Protein AF-A0A5D6XLA7-F1 (afdb_monomer)

pLDDT: mean 93.16, std 6.83, range [49.25, 97.44]

Foldseek 3Di:
DDDAPFPDWDADPVPLWTHHPVRHTDDDDPCPLVVLLCCCPPPVRNVPDAAEDADADPCLVRVVNCQQSHWHWHAHPVRPDIDIDRNVVSHPYYHYYNDDVVVSVVVVCVSVVDD

Radius of gyration: 15.43 Å; Cα contacts (8 Å, |Δi|>4): 173; chains: 1; bounding box: 37×34×38 Å

Solvent-accessible surface area (backbone atoms only — not comparabl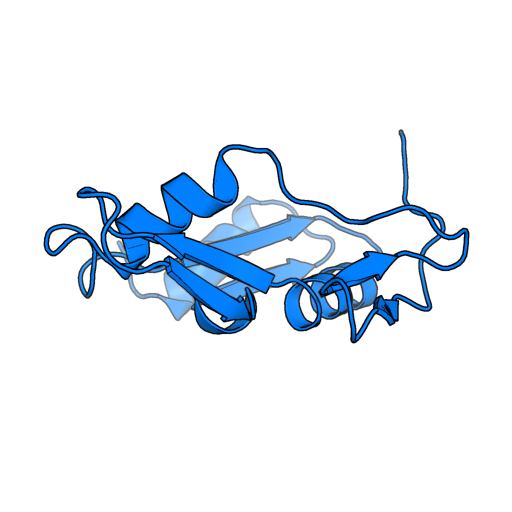e to full-atom values): 6931 Å² total; per-residue (Å²): 132,96,72,80,80,38,78,62,70,46,62,40,91,88,79,52,51,32,22,28,60,81,64,50,72,66,73,80,63,91,60,50,35,61,54,50,14,43,45,69,64,35,78,86,27,36,94,72,59,85,38,70,49,74,44,71,35,93,53,37,71,55,56,56,50,50,41,68,55,36,65,37,51,37,43,42,94,86,68,62,65,72,48,79,43,52,41,55,82,67,44,78,43,82,37,60,41,78,57,61,68,70,60,40,52,52,51,50,34,68,74,67,67,63,130

Nearest PDB structures (foldseek):
  3o0n-assembly1_A  TM=3.853E-01  e=6.486E-01  Thermotoga maritima
  1xje-assembly1_A  TM=3.634E-01  e=6.087E-01  Thermotoga maritima
  3o0o-assembly1_A  TM=3.609E-01  e=8.905E-01  Thermotoga maritima
  1xjf-assembly1_A  TM=3.784E-01  e=1.011E+00  Thermotoga maritima
  1xjj-assembly1_B  TM=3.484E-01  e=1.388E+00  Thermotoga maritima

Secondary structure (DSSP, 8-state):
------SPPEE-TTT--EE-TT-PEE---TTHHHHHHHHHH-TTTTTT---EEEE--S-HHHHHHHHHH-EEEEE-TTS--EEEEEGGGS-SEEEESSS-HHHHHHHHHHHH---

Structure (mmCIF, N/CA/C/O backbone):
data_AF-A0A5D6XLA7-F1
#
_entry.id   AF-A0A5D6XLA7-F1
#
loop_
_atom_site.group_PDB
_atom_site.id
_atom_site.type_symbol
_atom_site.label_atom_id
_atom_site.label_alt_id
_atom_site.label_comp_id
_atom_site.label_asym_id
_atom_site.label_entity_id
_atom_site.label_seq_id
_atom_site.pdbx_PDB_ins_code
_atom_site.Cartn_x
_atom_site.Cartn_y
_atom_site.Cartn_z
_atom_site.occupancy
_atom_site.B_iso_or_equiv
_atom_site.auth_seq_id
_atom_site.auth_comp_id
_atom_site.auth_asym_id
_atom_site.auth_atom_id
_atom_site.pdbx_PDB_model_num
ATOM 1 N N . MET A 1 1 ? -5.550 -1.057 -23.111 1.00 49.25 1 MET A N 1
ATOM 2 C CA . MET A 1 1 ? -5.237 -1.308 -21.692 1.00 49.25 1 MET A CA 1
ATOM 3 C C . MET A 1 1 ? -3.785 -0.929 -21.535 1.00 49.25 1 MET A C 1
ATOM 5 O O . MET A 1 1 ? -2.991 -1.408 -22.330 1.00 49.25 1 MET A O 1
ATOM 9 N N . TYR A 1 2 ? -3.478 0.038 -20.680 1.00 61.56 2 TYR A N 1
ATOM 10 C CA . TYR A 1 2 ? -2.098 0.450 -20.456 1.00 61.56 2 TYR A CA 1
ATOM 11 C C . TYR A 1 2 ? -1.539 -0.477 -19.374 1.00 61.56 2 TYR A C 1
ATOM 13 O O . TYR A 1 2 ? -2.018 -0.445 -18.241 1.00 61.56 2 TYR A O 1
ATOM 21 N N . GLU A 1 3 ? -0.658 -1.391 -19.765 1.00 72.88 3 GLU A N 1
ATOM 22 C CA . GLU A 1 3 ? -0.019 -2.358 -18.874 1.00 72.88 3 GLU A CA 1
ATOM 23 C C . GLU A 1 3 ? 1.450 -1.980 -18.729 1.00 72.88 3 GLU A C 1
ATOM 25 O O . GLU A 1 3 ? 2.077 -1.582 -19.707 1.00 72.88 3 GLU A O 1
ATOM 30 N N . LEU A 1 4 ? 1.975 -2.103 -17.508 1.00 83.75 4 LEU A N 1
ATOM 31 C CA . LEU A 1 4 ? 3.400 -1.936 -17.242 1.00 83.75 4 LEU A CA 1
ATOM 32 C C . LEU A 1 4 ? 4.194 -2.953 -18.066 1.00 83.75 4 LEU A C 1
ATOM 34 O O . LEU A 1 4 ? 3.771 -4.101 -18.224 1.00 83.75 4 LEU A O 1
ATOM 38 N N . ASP A 1 5 ? 5.393 -2.575 -18.487 1.00 90.44 5 ASP A N 1
ATOM 39 C CA . ASP A 1 5 ? 6.309 -3.453 -19.213 1.00 90.44 5 ASP A CA 1
ATOM 40 C C . ASP A 1 5 ? 6.814 -4.620 -18.336 1.00 90.44 5 ASP A C 1
ATOM 42 O O . ASP A 1 5 ? 7.332 -5.626 -18.830 1.00 90.44 5 ASP A O 1
ATOM 46 N N . GLY A 1 6 ? 6.621 -4.513 -17.020 1.00 88.94 6 GLY A N 1
ATOM 47 C CA . GLY A 1 6 ? 6.784 -5.599 -16.062 1.00 88.94 6 GLY A CA 1
ATOM 48 C C . GLY A 1 6 ? 8.186 -5.693 -15.459 1.00 88.94 6 GLY A C 1
ATOM 49 O O . GLY A 1 6 ? 8.930 -4.722 -15.347 1.00 88.94 6 GLY A O 1
ATOM 50 N N . THR A 1 7 ? 8.540 -6.894 -15.009 1.00 91.44 7 THR A N 1
ATOM 51 C CA . THR A 1 7 ? 9.774 -7.167 -14.251 1.00 91.44 7 THR A CA 1
ATOM 52 C C . THR A 1 7 ? 11.063 -6.973 -15.080 1.00 91.44 7 THR A C 1
ATOM 54 O O . THR A 1 7 ? 11.062 -7.282 -16.275 1.00 91.44 7 THR A O 1
ATOM 57 N N . PRO A 1 8 ? 12.202 -6.569 -14.470 1.00 95.25 8 PRO A N 1
ATOM 58 C CA . PRO A 1 8 ? 12.397 -6.275 -13.046 1.00 95.25 8 PRO A CA 1
ATOM 59 C C . PRO A 1 8 ? 11.875 -4.903 -12.635 1.00 95.25 8 PRO A C 1
ATOM 61 O O . PRO A 1 8 ? 12.219 -3.896 -13.243 1.00 95.25 8 PRO A O 1
ATOM 64 N N . PHE A 1 9 ? 11.131 -4.884 -11.527 1.00 96.94 9 PHE A N 1
ATOM 65 C CA . PHE A 1 9 ? 10.843 -3.647 -10.815 1.00 96.94 9 PHE A CA 1
ATOM 66 C C . PHE A 1 9 ? 12.056 -3.245 -9.984 1.00 96.94 9 PHE A C 1
ATOM 68 O O . PHE A 1 9 ? 12.637 -4.084 -9.288 1.00 96.94 9 PHE A O 1
ATOM 75 N N . ARG A 1 10 ? 12.447 -1.975 -10.053 1.00 97.06 10 ARG A N 1
ATOM 76 C CA . ARG A 1 10 ? 13.608 -1.444 -9.333 1.00 97.06 10 ARG A CA 1
ATOM 77 C C . ARG A 1 10 ? 13.215 -0.211 -8.547 1.00 97.06 10 ARG A C 1
ATOM 79 O O . ARG A 1 10 ? 12.501 0.635 -9.066 1.00 97.06 10 ARG A O 1
ATOM 86 N N . LYS A 1 11 ? 13.710 -0.117 -7.314 1.00 97.44 11 LYS A N 1
ATOM 87 C CA . LYS A 1 11 ? 13.597 1.083 -6.488 1.00 97.44 11 LYS A CA 1
ATOM 88 C C . LYS A 1 11 ? 14.899 1.864 -6.563 1.00 97.44 11 LYS A C 1
ATOM 90 O O . LYS A 1 11 ? 15.965 1.305 -6.303 1.00 97.44 11 LYS A O 1
ATOM 95 N N . ASP A 1 12 ? 14.808 3.134 -6.915 1.00 96.62 12 ASP A N 1
ATOM 96 C CA . ASP A 1 12 ? 15.926 4.062 -6.829 1.00 96.62 12 ASP A CA 1
ATOM 97 C C . ASP A 1 12 ? 16.204 4.380 -5.345 1.00 96.62 12 ASP A C 1
ATOM 99 O O . ASP A 1 12 ? 15.304 4.857 -4.651 1.00 96.62 12 ASP A O 1
ATOM 103 N N . PRO A 1 13 ? 17.419 4.128 -4.826 1.00 94.31 13 PRO A N 1
ATOM 104 C CA . PRO A 1 13 ? 17.737 4.360 -3.418 1.00 94.31 13 PRO A CA 1
ATOM 105 C C . PRO A 1 13 ? 17.789 5.847 -3.033 1.00 94.31 13 PRO A C 1
ATOM 107 O O . PRO A 1 13 ? 17.683 6.166 -1.853 1.00 94.31 13 PRO A O 1
ATOM 110 N N . SER A 1 14 ? 17.969 6.751 -3.999 1.00 94.19 14 SER A N 1
ATOM 111 C CA . SER A 1 14 ? 18.057 8.197 -3.775 1.00 94.19 14 SER A CA 1
ATOM 112 C C . SER A 1 14 ? 16.694 8.885 -3.814 1.00 94.19 14 SER A C 1
ATOM 114 O O . SER A 1 14 ? 16.427 9.765 -3.000 1.00 94.19 14 SER A O 1
ATOM 116 N N . THR A 1 15 ? 15.815 8.472 -4.731 1.00 93.25 15 THR A N 1
ATOM 117 C CA . THR A 1 15 ? 14.494 9.100 -4.917 1.00 93.25 15 THR A CA 1
ATOM 118 C C . THR A 1 15 ? 13.347 8.289 -4.317 1.00 93.25 15 THR A C 1
ATOM 120 O O . THR A 1 15 ? 12.280 8.838 -4.052 1.00 93.25 15 THR A O 1
ATOM 123 N N . GLY A 1 16 ? 13.542 6.985 -4.103 1.00 94.12 16 GLY A N 1
ATOM 124 C CA . GLY A 1 16 ? 12.489 6.040 -3.726 1.00 94.12 16 GLY A CA 1
ATOM 125 C C . GLY A 1 16 ? 11.569 5.642 -4.885 1.00 94.12 16 GLY A C 1
ATOM 126 O O . GLY A 1 16 ? 10.656 4.843 -4.685 1.00 94.12 16 GLY A O 1
ATOM 127 N N . ALA A 1 17 ? 11.794 6.166 -6.097 1.00 95.94 17 ALA A N 1
ATOM 128 C CA . ALA A 1 17 ? 10.963 5.871 -7.257 1.00 95.94 17 ALA A CA 1
ATOM 129 C C . ALA A 1 17 ? 11.057 4.390 -7.640 1.00 95.94 17 ALA A C 1
ATOM 131 O O . ALA A 1 17 ? 12.153 3.841 -7.760 1.00 95.94 17 ALA A O 1
ATOM 132 N N . VAL A 1 18 ? 9.904 3.761 -7.872 1.00 97.38 18 VAL A N 1
ATOM 133 C CA . VAL A 1 18 ? 9.824 2.388 -8.374 1.00 97.38 18 VAL A CA 1
ATOM 134 C C . VAL A 1 18 ? 9.555 2.427 -9.870 1.00 97.38 18 VAL A C 1
ATOM 136 O O . VAL A 1 18 ? 8.571 3.028 -10.293 1.00 97.38 18 VAL A O 1
ATOM 139 N N . THR A 1 19 ? 10.402 1.786 -10.669 1.00 97.31 19 THR A N 1
ATOM 140 C CA . THR A 1 19 ? 10.243 1.699 -12.125 1.00 97.31 19 THR A CA 1
ATOM 141 C C . THR A 1 19 ? 10.172 0.259 -12.606 1.00 97.31 19 THR A C 1
ATOM 143 O O . THR A 1 19 ? 10.692 -0.647 -11.952 1.00 97.31 19 THR A O 1
ATOM 146 N N . ASP A 1 20 ? 9.504 0.039 -13.733 1.00 96.62 20 ASP A N 1
ATOM 147 C CA . ASP A 1 20 ? 9.488 -1.238 -14.441 1.00 96.62 20 ASP A CA 1
ATOM 148 C C . ASP A 1 20 ? 10.726 -1.421 -15.347 1.00 96.62 20 ASP A C 1
ATOM 150 O O . ASP A 1 20 ? 11.659 -0.608 -15.346 1.00 96.62 20 ASP A O 1
ATOM 154 N N . ARG A 1 21 ? 10.759 -2.500 -16.140 1.00 95.81 21 ARG A N 1
ATOM 155 C CA . ARG A 1 21 ? 11.889 -2.783 -17.044 1.00 95.81 21 ARG A CA 1
ATOM 156 C C . ARG A 1 21 ? 12.122 -1.717 -18.123 1.00 95.81 21 ARG A C 1
ATOM 158 O O . ARG A 1 21 ? 13.253 -1.616 -18.596 1.00 95.81 21 ARG A O 1
ATOM 165 N N . ALA A 1 22 ? 11.089 -0.981 -18.531 1.00 95.06 22 ALA A N 1
ATOM 166 C CA . ALA A 1 22 ? 11.167 0.066 -19.547 1.00 95.06 22 ALA A CA 1
ATOM 167 C C . ALA A 1 22 ? 11.497 1.438 -18.937 1.00 95.06 22 ALA A C 1
ATOM 169 O O . ALA A 1 22 ? 11.718 2.403 -19.666 1.00 95.06 22 ALA A O 1
ATOM 170 N N . GLY A 1 23 ? 11.593 1.514 -17.606 1.00 94.94 23 GLY A N 1
ATOM 171 C CA . GLY A 1 23 ? 11.842 2.750 -16.874 1.00 94.94 23 GLY A CA 1
ATOM 172 C C . GLY A 1 23 ? 10.564 3.519 -16.555 1.00 94.94 23 GLY A C 1
ATOM 173 O O . GLY A 1 23 ? 10.648 4.651 -16.080 1.00 94.94 23 GLY A O 1
ATOM 174 N N . GLU A 1 24 ? 9.389 2.931 -16.783 1.00 94.88 24 GLU A N 1
ATOM 175 C CA . GLU A 1 24 ? 8.135 3.570 -16.430 1.00 94.88 24 GLU A CA 1
ATOM 176 C C . GLU A 1 24 ? 7.922 3.536 -14.918 1.00 94.88 24 GLU A C 1
ATOM 178 O O . GLU A 1 24 ? 8.086 2.499 -14.275 1.00 94.88 24 GLU A O 1
ATOM 183 N N . GLN A 1 25 ? 7.558 4.678 -14.337 1.00 95.12 25 GLN A N 1
ATOM 184 C CA . GLN A 1 25 ? 7.365 4.797 -12.900 1.00 95.12 25 GLN A CA 1
ATOM 185 C C . GLN A 1 25 ? 6.010 4.239 -12.455 1.00 95.12 25 GLN A C 1
ATOM 187 O O . GLN A 1 25 ? 4.951 4.732 -12.844 1.00 95.12 25 GLN A O 1
ATOM 192 N N . VAL A 1 26 ? 6.055 3.299 -11.515 1.00 94.81 26 VAL A N 1
ATOM 193 C CA . VAL A 1 26 ? 4.901 2.880 -10.722 1.00 94.81 26 VAL A CA 1
ATOM 194 C C . VAL A 1 26 ? 4.694 3.904 -9.611 1.00 94.81 26 VAL A C 1
ATOM 196 O O . VAL A 1 26 ? 5.567 4.102 -8.766 1.00 94.81 26 VAL A O 1
ATOM 199 N N . ARG A 1 27 ? 3.537 4.567 -9.606 1.00 93.62 27 ARG A N 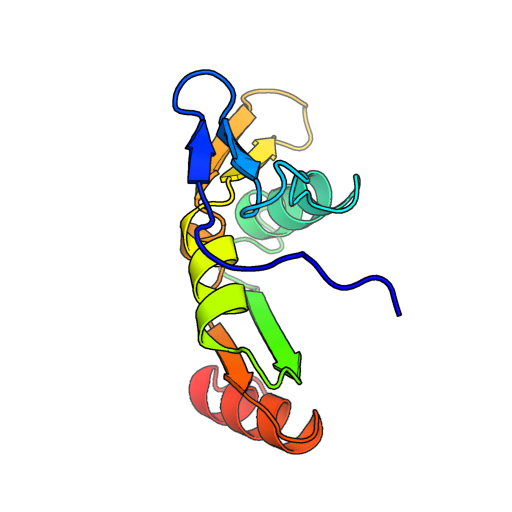1
ATOM 200 C CA . ARG A 1 27 ? 3.188 5.591 -8.615 1.00 93.62 27 ARG A CA 1
ATOM 201 C C . ARG A 1 27 ? 1.753 5.446 -8.141 1.00 93.62 27 ARG A C 1
ATOM 203 O O . ARG A 1 27 ? 0.893 4.952 -8.871 1.00 93.62 27 ARG A O 1
ATOM 210 N N . PHE A 1 28 ? 1.498 5.920 -6.930 1.00 95.25 28 PHE A N 1
ATOM 211 C CA . PHE A 1 28 ? 0.148 6.029 -6.406 1.00 95.25 28 PHE A CA 1
ATOM 212 C C . PHE A 1 28 ? -0.639 7.159 -7.071 1.00 95.25 28 PHE A C 1
ATOM 214 O O . PHE A 1 28 ? -0.080 8.079 -7.675 1.00 95.25 28 PHE A O 1
ATOM 221 N N . PHE A 1 29 ? -1.962 7.101 -6.926 1.00 95.38 29 PHE A N 1
ATOM 222 C CA . PHE A 1 29 ? -2.791 8.276 -7.157 1.00 95.38 29 PHE A CA 1
ATOM 223 C C . PHE A 1 29 ? -2.507 9.335 -6.078 1.00 95.38 29 PHE A C 1
ATOM 225 O O . PHE A 1 29 ? -2.248 8.954 -4.936 1.00 95.38 29 PHE A O 1
ATOM 232 N N . PRO A 1 30 ? -2.623 10.643 -6.386 1.00 94.38 30 PRO A N 1
ATOM 233 C CA . PRO A 1 30 ? -2.231 11.717 -5.464 1.00 94.38 30 PRO A CA 1
ATOM 234 C C . PRO A 1 30 ? -2.883 11.685 -4.073 1.00 94.38 30 PRO A C 1
ATOM 236 O O . PRO A 1 30 ? -2.347 12.259 -3.138 1.00 94.38 30 PRO A O 1
ATOM 239 N N . ALA A 1 31 ? -4.042 11.039 -3.928 1.00 95.88 31 ALA A N 1
ATOM 240 C CA . ALA A 1 31 ? -4.778 10.984 -2.666 1.00 95.88 31 ALA A CA 1
ATOM 241 C C . ALA A 1 31 ? -4.355 9.835 -1.730 1.00 95.88 31 ALA A C 1
ATOM 243 O O . ALA A 1 31 ? -4.801 9.808 -0.586 1.00 95.88 31 ALA A O 1
ATOM 244 N N . VAL A 1 32 ? -3.547 8.875 -2.196 1.00 96.31 32 VAL A N 1
ATOM 245 C CA . VAL A 1 32 ? -3.244 7.655 -1.423 1.00 96.31 32 VAL A CA 1
ATOM 246 C C . VAL A 1 32 ? -2.533 7.983 -0.115 1.00 96.31 32 VAL A C 1
ATOM 248 O O . VAL A 1 32 ? -2.972 7.509 0.928 1.00 96.31 32 VAL A O 1
ATOM 251 N N . ASP A 1 33 ? -1.510 8.836 -0.155 1.00 96.12 33 ASP A N 1
ATOM 252 C CA . ASP A 1 33 ? -0.755 9.234 1.038 1.00 96.12 33 ASP A CA 1
ATOM 253 C C . ASP A 1 33 ? -1.669 9.870 2.097 1.00 96.12 33 ASP A C 1
ATOM 255 O O . ASP A 1 33 ? -1.607 9.517 3.272 1.00 96.12 33 ASP A O 1
ATOM 259 N N . GLY A 1 34 ? -2.598 10.737 1.680 1.00 95.44 34 GLY A N 1
ATOM 260 C CA . GLY A 1 34 ? -3.562 11.371 2.583 1.00 95.44 34 GLY A CA 1
ATOM 261 C C . GLY A 1 34 ? -4.557 10.385 3.201 1.00 95.44 34 GLY A C 1
ATOM 262 O O . GLY A 1 34 ? -4.814 10.448 4.400 1.00 95.44 34 GLY A O 1
ATOM 263 N N . VAL A 1 35 ? -5.091 9.446 2.413 1.00 96.12 35 VAL A N 1
ATOM 264 C CA . VAL A 1 35 ? -6.016 8.417 2.924 1.00 96.12 35 VAL A CA 1
ATOM 265 C C . VAL A 1 35 ? -5.313 7.514 3.933 1.00 96.12 35 VAL A C 1
ATOM 267 O O . VAL A 1 35 ? -5.837 7.295 5.021 1.00 96.12 35 VAL A O 1
ATOM 270 N N . LEU A 1 36 ? -4.117 7.025 3.601 1.00 97.00 36 LEU A N 1
ATOM 271 C CA . LEU A 1 36 ? -3.358 6.156 4.498 1.00 97.00 36 LEU A CA 1
ATOM 272 C C . LEU A 1 36 ? -2.881 6.902 5.746 1.00 97.00 36 LEU A C 1
ATOM 274 O O . LEU A 1 36 ? -2.878 6.321 6.823 1.00 97.00 36 LEU A O 1
ATOM 278 N N . SER A 1 37 ? -2.562 8.194 5.635 1.00 96.69 37 SER A N 1
ATOM 279 C CA . SER A 1 37 ? -2.263 9.038 6.797 1.00 96.69 37 SER A CA 1
ATOM 280 C C . SER A 1 37 ? -3.422 9.077 7.789 1.00 96.69 37 SER A C 1
ATOM 282 O O . SER A 1 37 ? -3.192 8.950 8.985 1.00 96.69 37 SER A O 1
ATOM 284 N N . VAL A 1 38 ? -4.664 9.219 7.315 1.00 95.69 38 VAL A N 1
ATOM 285 C CA . VAL A 1 38 ? -5.843 9.210 8.195 1.00 95.69 38 VAL A CA 1
ATOM 286 C C . VAL A 1 38 ? -6.005 7.847 8.866 1.00 95.69 38 VAL A C 1
ATOM 288 O O . VAL A 1 38 ? -6.138 7.795 10.082 1.00 95.69 38 VAL A O 1
ATOM 291 N N . LEU A 1 39 ? -5.936 6.754 8.102 1.00 95.94 39 LEU A N 1
ATOM 292 C CA . LEU A 1 39 ? -6.111 5.400 8.644 1.00 95.94 39 LEU A CA 1
ATOM 293 C C . LEU A 1 39 ? -5.044 5.039 9.691 1.00 95.94 39 LEU A C 1
ATOM 295 O O . LEU A 1 39 ? -5.360 4.425 10.703 1.00 95.94 39 LEU A O 1
ATOM 299 N N . GLU A 1 40 ? -3.799 5.467 9.474 1.00 95.56 40 GLU A N 1
ATOM 300 C CA . GLU A 1 40 ? -2.660 5.141 10.338 1.00 95.56 40 GLU A CA 1
ATOM 301 C C . GLU A 1 40 ? -2.447 6.109 11.503 1.00 95.56 40 GLU A C 1
ATOM 303 O O . GLU A 1 40 ? -1.765 5.764 12.474 1.00 95.56 40 GLU A O 1
ATOM 308 N N . LEU A 1 41 ? -2.909 7.360 11.396 1.00 94.06 41 LEU A N 1
ATOM 309 C CA . LEU A 1 41 ? -2.532 8.421 12.335 1.00 94.06 41 LEU A CA 1
ATOM 310 C C . LEU A 1 41 ? -3.688 9.036 13.120 1.00 94.06 41 LEU A C 1
ATOM 312 O O . LEU A 1 41 ? -3.436 9.541 14.215 1.00 94.06 41 LEU A O 1
ATOM 316 N N . ASP A 1 42 ? -4.909 9.016 12.591 1.00 93.88 42 ASP A N 1
ATOM 317 C CA . ASP A 1 42 ? -6.080 9.571 13.269 1.00 93.88 42 ASP A CA 1
ATOM 318 C C . ASP A 1 42 ? -6.593 8.583 14.323 1.00 93.88 42 ASP A C 1
ATOM 320 O O . ASP A 1 42 ? -6.849 7.422 14.014 1.00 93.88 42 ASP A O 1
ATOM 324 N N . GLU A 1 43 ? -6.759 9.037 15.567 1.00 93.81 43 GLU A N 1
ATOM 325 C CA . GLU A 1 43 ? -7.198 8.209 16.703 1.00 93.81 43 GLU A CA 1
ATOM 326 C C . GLU A 1 43 ? -8.564 7.541 16.489 1.00 93.81 43 GLU A C 1
ATOM 328 O O . GLU A 1 43 ? -8.863 6.536 17.127 1.00 93.81 43 GLU A O 1
ATOM 333 N N . GLN A 1 44 ? -9.404 8.077 15.600 1.00 94.81 44 GLN A N 1
ATOM 334 C CA . GLN A 1 44 ? -10.685 7.465 15.252 1.00 94.81 44 GLN A CA 1
ATOM 335 C C . GLN A 1 44 ? -10.523 6.160 14.460 1.00 94.81 44 GLN A C 1
ATOM 337 O O . GLN A 1 44 ? -11.398 5.297 14.531 1.00 94.81 44 GLN A O 1
ATOM 342 N N . PHE A 1 45 ? -9.447 6.033 13.678 1.00 95.31 45 PHE A N 1
ATOM 343 C CA . PHE A 1 45 ? -9.235 4.915 12.752 1.00 95.31 45 PHE A CA 1
ATOM 344 C C . PHE A 1 45 ? -8.050 4.040 13.146 1.00 95.31 45 PHE A C 1
ATOM 346 O O . PHE A 1 45 ? -8.129 2.820 12.987 1.00 95.31 45 PHE A O 1
ATOM 353 N N . ARG A 1 46 ? -6.991 4.647 13.694 1.00 90.44 46 ARG A N 1
ATOM 354 C CA . ARG A 1 46 ? -5.825 3.962 14.247 1.00 90.44 46 ARG A CA 1
ATOM 355 C C . ARG A 1 46 ? -6.312 2.962 15.296 1.00 90.44 46 ARG A C 1
ATOM 357 O O . ARG A 1 46 ? -7.011 3.336 16.229 1.00 90.44 46 ARG A O 1
ATOM 364 N N . ASP A 1 47 ? -5.975 1.692 15.100 1.00 91.38 47 ASP A N 1
ATOM 365 C CA . ASP A 1 47 ? -6.386 0.536 15.919 1.00 91.38 47 ASP A CA 1
ATOM 366 C C . ASP A 1 47 ? -7.856 0.081 15.776 1.00 91.38 47 ASP A C 1
ATOM 368 O O . ASP A 1 47 ? -8.241 -0.933 16.360 1.00 91.38 47 ASP A O 1
ATOM 372 N N . ALA A 1 48 ? -8.679 0.780 14.988 1.00 94.06 48 ALA A N 1
ATOM 373 C CA . ALA A 1 48 ? -10.083 0.430 14.746 1.00 94.06 48 ALA A CA 1
ATOM 374 C C . ALA A 1 48 ? -10.377 0.007 13.296 1.00 94.06 48 ALA A C 1
ATOM 376 O O . ALA A 1 48 ? -11.452 -0.525 13.017 1.00 94.06 48 ALA A O 1
ATOM 377 N N . THR A 1 49 ? -9.461 0.272 12.363 1.00 95.44 49 THR A N 1
ATOM 378 C CA . THR A 1 49 ? -9.616 -0.030 10.936 1.00 95.44 49 THR A CA 1
ATOM 379 C C . THR A 1 49 ? -8.443 -0.850 10.429 1.00 95.44 49 THR A C 1
ATOM 381 O O . THR A 1 49 ? -7.296 -0.503 10.680 1.00 95.44 49 THR A O 1
ATOM 384 N N . GLU A 1 50 ? -8.745 -1.889 9.656 1.00 95.19 50 GLU A N 1
ATOM 385 C CA . GLU A 1 50 ? -7.751 -2.710 8.966 1.00 95.19 50 GLU A CA 1
ATOM 386 C C . GLU A 1 50 ? -7.743 -2.399 7.462 1.00 95.19 50 GLU A C 1
ATOM 388 O O . GLU A 1 50 ? -8.783 -2.135 6.842 1.00 95.19 50 GLU A O 1
ATOM 393 N N . VAL A 1 51 ? -6.566 -2.451 6.846 1.00 96.62 51 VAL A N 1
ATOM 394 C CA . VAL A 1 51 ? -6.328 -2.112 5.443 1.00 96.62 51 VAL A CA 1
ATOM 395 C C . VAL A 1 51 ? -6.039 -3.371 4.637 1.00 96.62 51 VAL A C 1
ATOM 397 O O . VAL A 1 51 ? -5.028 -4.048 4.810 1.00 96.62 51 VAL A O 1
ATOM 400 N N . ALA A 1 52 ? -6.897 -3.650 3.658 1.00 96.56 52 ALA A N 1
ATOM 401 C CA . ALA A 1 52 ? -6.718 -4.766 2.737 1.00 96.56 52 ALA A CA 1
ATOM 402 C C . ALA A 1 52 ? -6.448 -4.299 1.302 1.00 96.56 52 ALA A C 1
ATOM 404 O O . ALA A 1 52 ? -7.140 -3.430 0.762 1.00 96.56 52 ALA A O 1
ATOM 405 N N . VAL A 1 53 ? -5.507 -4.956 0.620 1.00 95.94 53 VAL A N 1
ATOM 406 C CA . VAL A 1 53 ? -5.282 -4.787 -0.821 1.00 95.94 53 VAL A CA 1
ATOM 407 C C . VAL A 1 53 ? -5.800 -6.003 -1.567 1.00 95.94 53 VAL A C 1
ATOM 409 O O . VAL A 1 53 ? -5.376 -7.132 -1.333 1.00 95.94 53 VAL A O 1
ATOM 412 N N . ALA A 1 54 ? -6.676 -5.768 -2.546 1.00 95.56 54 ALA A N 1
ATOM 413 C CA . ALA A 1 54 ? -7.178 -6.826 -3.408 1.00 95.56 54 ALA A CA 1
ATOM 414 C C . ALA A 1 54 ? -6.974 -6.512 -4.892 1.00 95.56 54 ALA A C 1
ATOM 416 O O . ALA A 1 54 ? -7.347 -5.434 -5.361 1.00 95.56 54 ALA A O 1
ATOM 417 N N . SER A 1 55 ? -6.535 -7.485 -5.692 1.00 94.12 55 SER A N 1
ATOM 418 C CA . SER A 1 55 ? -6.398 -7.310 -7.145 1.00 94.12 55 SER A CA 1
ATOM 419 C C . SER A 1 55 ? -6.603 -8.603 -7.926 1.00 94.12 55 SER A C 1
ATOM 421 O O . SER A 1 55 ? -6.010 -9.636 -7.626 1.00 94.12 55 SER A O 1
ATOM 423 N N . ARG A 1 56 ? -7.417 -8.513 -8.986 1.00 95.06 56 ARG A N 1
ATOM 424 C CA . ARG A 1 56 ? -7.529 -9.569 -9.993 1.00 95.06 56 ARG A CA 1
ATOM 425 C C . ARG A 1 56 ? -6.478 -9.313 -11.063 1.00 95.06 56 ARG A C 1
ATOM 427 O O . ARG A 1 56 ? -6.670 -8.438 -11.902 1.00 95.06 56 ARG A O 1
ATOM 434 N N . THR A 1 57 ? -5.422 -10.112 -11.061 1.00 91.19 57 THR A N 1
ATOM 435 C CA . THR A 1 57 ? -4.339 -10.027 -12.045 1.00 91.19 57 THR A CA 1
ATOM 436 C C . THR A 1 57 ? -3.833 -11.420 -12.408 1.00 91.19 57 THR A C 1
ATOM 438 O O . THR A 1 57 ? -3.846 -12.325 -11.571 1.00 91.19 57 THR A O 1
ATOM 441 N N . THR A 1 58 ? -3.398 -11.595 -13.654 1.00 91.75 58 THR A N 1
ATOM 442 C CA . THR A 1 58 ? -2.645 -12.776 -14.103 1.00 91.75 58 THR A CA 1
ATOM 443 C C . THR A 1 58 ? -1.196 -12.746 -13.623 1.00 91.75 58 THR A C 1
ATOM 445 O O . THR A 1 58 ? -0.561 -13.793 -13.581 1.00 91.75 58 THR A O 1
ATOM 448 N N . GLU A 1 59 ? -0.715 -11.583 -13.168 1.00 93.62 59 GLU A N 1
ATOM 449 C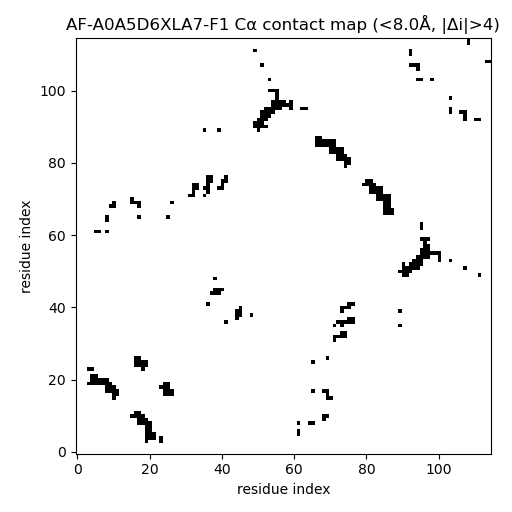 CA . GLU A 1 59 ? 0.652 -11.350 -12.697 1.00 93.62 59 GLU A CA 1
ATOM 450 C C . GLU A 1 59 ? 0.705 -10.989 -11.197 1.00 93.62 59 GLU A C 1
ATOM 452 O O . GLU A 1 59 ? 1.169 -9.910 -10.811 1.00 93.62 59 GLU A O 1
ATOM 457 N N . PRO A 1 60 ? 0.249 -11.874 -10.287 1.00 94.00 60 PRO A N 1
ATOM 458 C CA . PRO A 1 60 ? 0.213 -11.578 -8.853 1.00 94.00 60 PRO A CA 1
ATOM 459 C C . PRO A 1 60 ? 1.610 -11.345 -8.265 1.00 94.00 60 PRO A C 1
ATOM 461 O O . PRO A 1 60 ? 1.775 -10.556 -7.337 1.00 94.00 60 PRO A O 1
ATOM 464 N N . ARG A 1 61 ? 2.646 -11.985 -8.826 1.00 94.38 61 ARG A N 1
ATOM 465 C CA . ARG A 1 61 ? 4.039 -11.795 -8.393 1.00 94.38 61 ARG A CA 1
ATOM 466 C C . ARG A 1 61 ? 4.539 -10.377 -8.654 1.00 94.38 61 ARG A C 1
ATOM 468 O O . ARG A 1 61 ? 5.307 -9.858 -7.844 1.00 94.38 61 ARG A O 1
ATOM 475 N N . TRP A 1 62 ? 4.110 -9.756 -9.751 1.00 94.56 62 TRP A N 1
ATOM 476 C CA . TRP A 1 62 ? 4.489 -8.387 -10.094 1.00 94.56 62 TRP A CA 1
ATOM 477 C C . TRP A 1 62 ? 3.835 -7.407 -9.132 1.00 94.56 62 TRP A C 1
ATOM 479 O O . TRP A 1 62 ? 4.544 -6.656 -8.470 1.00 94.56 62 TRP A O 1
ATOM 489 N N . ALA A 1 63 ? 2.518 -7.521 -8.942 1.00 93.69 63 ALA A N 1
ATOM 490 C CA . ALA A 1 63 ? 1.772 -6.690 -8.000 1.00 93.69 63 ALA A CA 1
ATOM 491 C C . ALA A 1 63 ? 2.364 -6.747 -6.580 1.00 93.69 63 ALA A C 1
ATOM 493 O O . ALA A 1 63 ? 2.674 -5.710 -5.997 1.00 93.69 63 ALA A O 1
ATOM 494 N N . LYS A 1 64 ? 2.629 -7.955 -6.062 1.00 94.88 64 LYS A N 1
ATOM 495 C CA . LYS A 1 64 ? 3.261 -8.128 -4.745 1.00 94.88 64 LYS A CA 1
ATOM 496 C C . LYS A 1 64 ? 4.674 -7.545 -4.684 1.00 94.88 64 LYS A C 1
ATOM 498 O O . LYS A 1 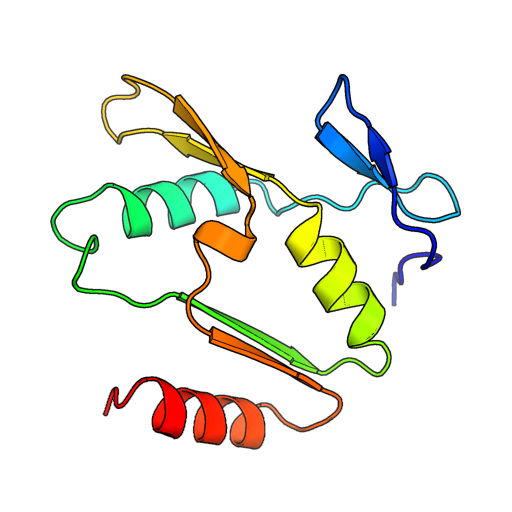64 ? 5.090 -7.044 -3.648 1.00 94.88 64 LYS A O 1
ATOM 503 N N . THR A 1 65 ? 5.435 -7.612 -5.776 1.00 95.69 65 THR A N 1
ATOM 504 C CA . THR A 1 65 ? 6.767 -6.990 -5.838 1.00 95.69 65 THR A CA 1
ATOM 505 C C . THR A 1 65 ? 6.675 -5.473 -5.775 1.00 95.69 65 THR A C 1
ATOM 507 O O . THR A 1 65 ? 7.389 -4.875 -4.979 1.00 95.69 65 THR A O 1
ATOM 510 N N . CYS A 1 66 ? 5.765 -4.856 -6.531 1.00 94.56 66 CYS A N 1
ATOM 511 C CA . CYS A 1 66 ? 5.526 -3.417 -6.446 1.00 94.56 66 CYS A CA 1
ATOM 512 C C . CYS A 1 66 ? 5.139 -2.996 -5.024 1.00 94.56 66 CYS A C 1
ATOM 514 O O . CYS A 1 66 ? 5.722 -2.052 -4.502 1.00 94.56 66 CYS A O 1
ATOM 516 N N . MET A 1 67 ? 4.237 -3.731 -4.362 1.00 94.62 67 MET A N 1
ATOM 517 C CA . MET A 1 67 ? 3.820 -3.418 -2.987 1.00 94.62 67 MET A CA 1
ATOM 518 C C . MET A 1 67 ? 4.973 -3.412 -1.979 1.00 94.62 67 MET A C 1
ATOM 520 O O . MET A 1 67 ? 4.993 -2.577 -1.083 1.00 94.62 67 MET A O 1
ATOM 524 N N . ARG A 1 68 ? 5.956 -4.306 -2.140 1.00 95.88 68 ARG A N 1
ATOM 525 C CA . ARG A 1 68 ? 7.147 -4.352 -1.274 1.00 95.88 68 ARG A CA 1
ATOM 526 C C . ARG A 1 68 ? 8.162 -3.246 -1.550 1.00 95.88 68 ARG A C 1
ATOM 528 O O . ARG A 1 68 ? 9.043 -3.021 -0.729 1.00 95.88 68 ARG A O 1
ATOM 535 N N . LEU A 1 69 ? 8.101 -2.621 -2.723 1.00 96.94 69 LEU A N 1
ATOM 536 C CA . LEU A 1 69 ? 9.050 -1.583 -3.124 1.00 96.94 69 LEU A CA 1
ATOM 537 C C . LEU A 1 69 ? 8.506 -0.175 -2.878 1.00 96.94 69 LEU A C 1
ATOM 539 O O . LEU A 1 69 ? 9.291 0.727 -2.593 1.00 96.94 69 LEU A O 1
ATOM 543 N N . LEU A 1 70 ? 7.194 0.017 -3.006 1.00 97.12 70 LEU A N 1
ATOM 544 C CA . LEU A 1 70 ? 6.557 1.322 -2.878 1.00 97.12 70 LEU A CA 1
ATOM 545 C C . LEU A 1 70 ? 6.576 1.822 -1.431 1.00 97.12 70 LEU A C 1
ATOM 547 O O . LEU A 1 70 ? 6.275 1.073 -0.501 1.00 97.12 70 LEU A O 1
ATOM 551 N N . ASP A 1 71 ? 6.885 3.108 -1.279 1.00 96.94 71 ASP A N 1
ATOM 552 C CA . ASP A 1 71 ? 6.735 3.839 -0.022 1.00 96.94 71 ASP A CA 1
ATOM 553 C C . ASP A 1 71 ? 5.491 4.715 -0.071 1.00 96.94 71 ASP A C 1
ATOM 555 O O . ASP A 1 71 ? 5.153 5.248 -1.128 1.00 96.94 71 ASP A O 1
ATOM 559 N N . VAL A 1 72 ? 4.879 4.911 1.088 1.00 96.69 72 VAL A N 1
ATOM 560 C CA . VAL A 1 72 ? 3.824 5.897 1.324 1.00 96.69 72 VAL A CA 1
ATOM 561 C C . VAL A 1 72 ? 4.335 6.945 2.304 1.00 96.69 72 VAL A C 1
ATOM 563 O O . VAL A 1 72 ? 5.162 6.647 3.177 1.00 96.69 72 VAL A O 1
ATOM 566 N N . GLU A 1 73 ? 3.869 8.177 2.1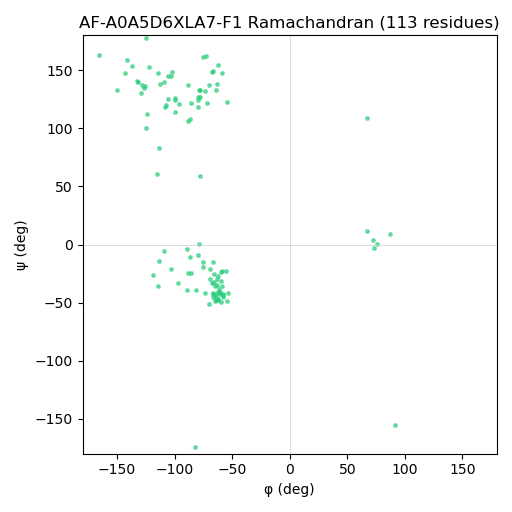49 1.00 96.12 73 GLU A N 1
ATOM 567 C CA . GLU A 1 73 ? 4.176 9.268 3.070 1.00 96.12 73 GLU A CA 1
ATOM 568 C C . GLU A 1 73 ? 3.008 9.478 4.033 1.00 96.12 73 GLU A C 1
ATOM 570 O O . GLU A 1 73 ? 1.914 9.872 3.639 1.00 96.12 73 GLU A O 1
ATOM 575 N N . LEU A 1 74 ? 3.246 9.203 5.314 1.00 96.38 74 LEU A N 1
ATOM 576 C CA . LEU A 1 74 ? 2.262 9.391 6.372 1.00 96.38 74 LEU A CA 1
ATOM 577 C C . LEU A 1 74 ? 2.502 10.743 7.037 1.00 96.38 74 LEU A C 1
ATOM 579 O O . LEU A 1 74 ? 3.589 10.974 7.569 1.00 96.38 74 LEU A O 1
ATOM 583 N N . THR A 1 75 ? 1.500 11.618 7.016 1.00 95.38 75 THR A N 1
ATOM 584 C CA . THR A 1 75 ? 1.575 12.992 7.534 1.00 95.38 75 THR A CA 1
ATOM 585 C C . THR A 1 75 ? 0.411 13.260 8.480 1.00 95.38 75 THR A C 1
ATOM 587 O O . THR A 1 75 ? -0.738 13.002 8.128 1.00 95.38 75 THR A O 1
ATOM 590 N N . HIS A 1 76 ? 0.681 13.790 9.675 1.00 90.75 76 HIS A N 1
ATOM 591 C CA . HIS A 1 76 ? -0.392 14.154 10.605 1.00 90.75 76 HIS A CA 1
ATOM 592 C C . HIS A 1 76 ? -1.300 15.252 10.030 1.00 90.75 76 HIS A C 1
ATOM 594 O O . HIS A 1 76 ? -0.884 16.071 9.211 1.00 90.75 76 HIS A O 1
ATOM 600 N N . VAL A 1 77 ? -2.552 15.291 10.498 1.00 81.69 77 VAL A N 1
ATOM 601 C CA . VAL A 1 77 ? -3.586 16.233 10.028 1.00 81.69 77 VAL A CA 1
ATOM 602 C C . VAL A 1 77 ? -3.188 17.699 10.242 1.00 81.69 77 VAL A C 1
ATOM 604 O O . VAL A 1 77 ? -3.552 18.562 9.448 1.00 81.69 77 VAL A O 1
ATOM 607 N N . ASP A 1 78 ? -2.409 17.989 11.285 1.00 82.81 78 ASP A N 1
ATOM 608 C CA . ASP A 1 78 ? -1.880 19.328 11.569 1.00 82.81 78 ASP A CA 1
ATOM 609 C C . ASP A 1 78 ? -0.654 19.703 10.711 1.00 82.81 78 ASP A C 1
ATOM 611 O O . ASP A 1 78 ? -0.105 20.798 10.850 1.00 82.81 78 ASP A O 1
ATOM 615 N N . GLY A 1 79 ? -0.221 18.808 9.816 1.00 77.12 79 GLY A N 1
ATOM 616 C CA . GLY A 1 79 ? 0.964 18.962 8.976 1.00 77.12 79 GLY A CA 1
ATOM 617 C C . GLY A 1 79 ? 2.285 18.831 9.736 1.00 77.12 79 GLY A C 1
ATOM 618 O O . GLY A 1 79 ? 3.348 19.023 9.143 1.00 77.12 79 GLY A O 1
ATOM 619 N N . SER A 1 80 ? 2.250 18.519 11.035 1.00 75.00 80 SER A N 1
ATOM 620 C CA . SER A 1 80 ? 3.445 18.342 11.845 1.00 75.00 80 SER A CA 1
ATOM 621 C C . SER A 1 80 ? 3.947 16.903 11.713 1.00 75.00 80 SER A C 1
ATOM 623 O O . SER A 1 80 ? 3.247 15.944 12.005 1.00 75.00 80 SER A O 1
ATOM 625 N N . ASN A 1 81 ? 5.191 16.738 11.265 1.00 83.69 81 ASN A N 1
ATOM 626 C CA . ASN A 1 81 ? 5.855 15.441 11.077 1.00 83.69 81 ASN A CA 1
ATOM 627 C C . ASN A 1 81 ? 5.256 14.565 9.958 1.00 83.69 81 ASN A C 1
ATOM 629 O O . ASN A 1 81 ? 4.200 13.949 10.103 1.00 83.69 81 ASN A O 1
ATOM 633 N N . SER A 1 82 ? 6.009 14.433 8.863 1.00 92.00 82 SER A N 1
ATOM 634 C CA . SER A 1 82 ? 5.800 13.370 7.882 1.00 92.00 82 SER A CA 1
ATOM 635 C C . SER A 1 82 ? 6.850 12.272 8.045 1.00 92.00 82 SER A C 1
ATOM 637 O O . SER A 1 82 ? 8.004 12.525 8.407 1.00 92.00 82 SER A O 1
ATOM 639 N N . ARG A 1 83 ? 6.451 11.021 7.802 1.00 94.31 83 ARG A N 1
ATOM 640 C CA . ARG A 1 83 ? 7.363 9.874 7.743 1.00 94.31 83 ARG A CA 1
ATOM 641 C C . ARG A 1 83 ? 7.083 9.041 6.504 1.00 94.31 83 ARG A C 1
ATOM 643 O O . ARG A 1 83 ? 5.931 8.778 6.174 1.00 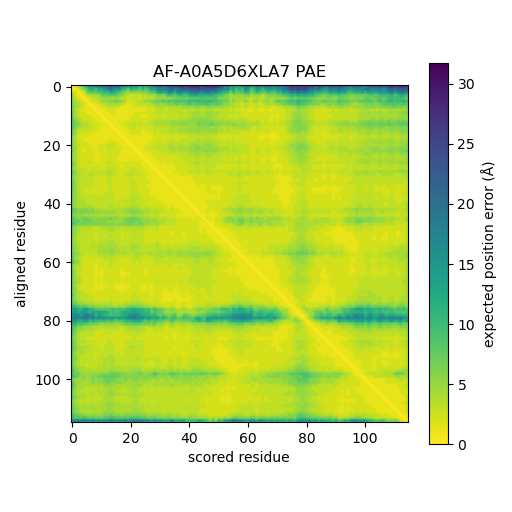94.31 83 ARG A O 1
ATOM 650 N N . LYS A 1 84 ? 8.144 8.559 5.859 1.00 94.69 84 LYS A N 1
ATOM 651 C CA . LYS A 1 84 ? 8.030 7.546 4.806 1.00 94.69 84 LYS A CA 1
ATOM 652 C C . LYS A 1 84 ? 8.066 6.153 5.414 1.00 94.69 84 LYS A C 1
ATOM 654 O O . LYS A 1 84 ? 8.883 5.881 6.293 1.00 94.69 84 LYS A O 1
ATOM 659 N N . THR A 1 85 ? 7.199 5.274 4.934 1.00 95.50 85 THR A N 1
ATOM 660 C CA . THR A 1 85 ? 7.176 3.859 5.311 1.00 95.50 85 THR A CA 1
ATOM 661 C C . THR A 1 85 ? 6.861 2.998 4.096 1.00 95.50 85 THR A C 1
ATOM 663 O O . THR A 1 85 ? 6.281 3.484 3.129 1.00 95.50 85 THR A O 1
ATOM 666 N N . LEU A 1 86 ? 7.226 1.717 4.143 1.00 96.31 86 LEU A N 1
ATOM 667 C CA . LEU A 1 86 ? 6.840 0.762 3.106 1.00 96.31 86 LEU A CA 1
ATOM 668 C C . LEU A 1 86 ? 5.315 0.623 3.085 1.00 96.31 86 LEU A C 1
ATOM 670 O O . LEU A 1 86 ? 4.708 0.483 4.149 1.00 96.31 86 LEU A O 1
ATOM 674 N N . LEU A 1 87 ? 4.708 0.571 1.893 1.00 96.62 87 LEU A N 1
ATOM 675 C CA . LEU A 1 87 ? 3.272 0.294 1.750 1.00 96.62 87 LEU A CA 1
ATOM 676 C C . LEU A 1 87 ? 2.896 -1.002 2.478 1.00 96.62 87 LEU A C 1
ATOM 678 O O . LEU A 1 87 ? 1.876 -1.056 3.151 1.00 96.62 87 LEU A O 1
ATOM 682 N N . GLN A 1 88 ? 3.734 -2.036 2.368 1.00 95.50 88 GLN A N 1
ATOM 683 C CA . GLN A 1 88 ? 3.480 -3.324 3.013 1.00 95.50 88 GLN A CA 1
ATOM 684 C C . GLN A 1 88 ? 3.363 -3.225 4.545 1.00 95.50 88 GLN A C 1
ATOM 686 O O . GLN A 1 88 ? 2.735 -4.079 5.152 1.00 95.50 88 GLN A O 1
ATOM 691 N N . SER A 1 89 ? 3.938 -2.200 5.177 1.00 94.81 89 SER A N 1
ATOM 692 C CA . SER A 1 89 ? 3.824 -1.998 6.627 1.00 94.81 89 SER A CA 1
ATOM 693 C C . SER A 1 89 ? 2.498 -1.371 7.067 1.00 94.81 89 SER A C 1
ATOM 695 O O . SER A 1 89 ? 2.273 -1.286 8.264 1.00 94.81 89 SER A O 1
ATOM 697 N N . VAL A 1 90 ? 1.676 -0.909 6.121 1.00 95.56 90 VAL A N 1
ATOM 698 C CA . VAL A 1 90 ? 0.358 -0.277 6.339 1.00 95.56 90 VAL A CA 1
ATOM 699 C C . VAL A 1 90 ? -0.778 -1.203 5.877 1.00 95.56 90 VAL A C 1
ATOM 701 O O . VAL A 1 90 ? -1.948 -0.879 6.004 1.00 95.56 90 VAL A O 1
ATOM 704 N N . VAL A 1 91 ? -0.454 -2.344 5.260 1.00 96.75 91 VAL A N 1
ATOM 705 C CA . VAL A 1 91 ? -1.439 -3.285 4.716 1.00 96.75 91 VAL A CA 1
ATOM 706 C C . VAL A 1 91 ? -1.484 -4.522 5.599 1.00 96.75 91 VAL A C 1
ATOM 708 O O . VAL A 1 91 ? -0.493 -5.245 5.690 1.00 96.75 91 VAL A O 1
ATOM 711 N N . ASP A 1 92 ? -2.652 -4.802 6.166 1.00 96.62 92 ASP A N 1
ATOM 712 C CA . ASP A 1 92 ? -2.895 -5.959 7.029 1.00 96.62 92 ASP A CA 1
ATOM 713 C C . ASP A 1 92 ? -3.141 -7.234 6.214 1.00 96.62 92 ASP A C 1
ATOM 715 O O . ASP A 1 92 ? -2.641 -8.309 6.549 1.00 96.62 92 ASP A O 1
ATOM 719 N N . TYR A 1 93 ? -3.864 -7.112 5.092 1.00 97.00 93 TYR A N 1
ATOM 720 C CA . TYR A 1 93 ? -4.292 -8.264 4.291 1.00 97.00 93 TYR A CA 1
ATOM 721 C C . TYR A 1 93 ? -4.039 -8.090 2.790 1.00 97.00 93 TYR A C 1
ATOM 723 O O . TYR A 1 93 ? -4.284 -7.037 2.193 1.00 97.00 93 TYR A O 1
ATOM 731 N N . GLU A 1 94 ? -3.616 -9.172 2.132 1.00 95.94 94 GLU A N 1
ATOM 732 C CA . GLU A 1 94 ? -3.354 -9.208 0.691 1.00 95.94 94 GLU A CA 1
ATOM 733 C C . GLU A 1 94 ? -4.157 -10.312 -0.014 1.00 95.94 94 GLU A C 1
ATOM 735 O O . GLU A 1 94 ? -3.837 -11.501 0.057 1.00 95.94 94 GLU A O 1
ATOM 740 N N . ALA A 1 95 ? -5.116 -9.916 -0.847 1.00 96.62 95 ALA A N 1
ATOM 741 C CA . ALA A 1 95 ? -5.873 -10.819 -1.706 1.00 96.62 95 ALA A CA 1
ATOM 742 C C . ALA A 1 95 ? -5.555 -10.530 -3.190 1.00 96.62 95 ALA A C 1
ATOM 744 O O . ALA A 1 95 ? -6.260 -9.791 -3.880 1.00 96.62 95 ALA A O 1
ATOM 745 N N . ILE A 1 96 ? -4.456 -11.089 -3.706 1.00 95.88 96 ILE A N 1
ATOM 746 C CA . ILE A 1 96 ? -3.973 -10.821 -5.076 1.00 95.88 96 ILE A CA 1
ATOM 747 C C . ILE A 1 96 ? -3.816 -12.124 -5.862 1.00 95.88 96 ILE A C 1
ATOM 749 O O . ILE A 1 96 ? -2.818 -12.831 -5.708 1.00 95.88 96 ILE A O 1
ATOM 753 N N . TYR A 1 97 ? -4.797 -12.444 -6.710 1.00 93.94 97 TYR A N 1
ATOM 754 C CA . TYR A 1 97 ? -4.815 -13.656 -7.538 1.00 93.94 97 TYR A CA 1
ATOM 755 C C . TYR A 1 97 ? -5.875 -13.576 -8.661 1.00 93.94 97 TYR A C 1
ATOM 757 O O . TYR A 1 97 ? -6.791 -12.750 -8.612 1.00 93.94 97 TYR A O 1
ATOM 765 N N . PRO A 1 98 ? -5.803 -14.422 -9.710 1.00 93.75 98 PRO A N 1
ATOM 766 C CA . PRO A 1 98 ? -6.698 -14.342 -10.871 1.00 93.75 98 PRO A CA 1
ATOM 767 C C . PRO A 1 98 ? -8.09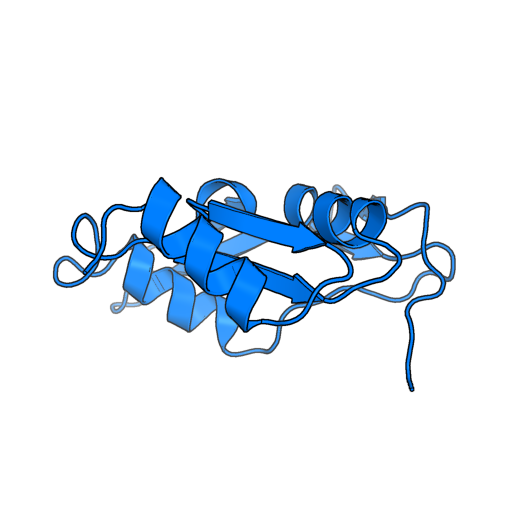6 -14.940 -10.606 1.00 93.75 98 PRO A C 1
ATOM 769 O O . PRO A 1 98 ? -8.540 -15.869 -11.281 1.00 93.75 98 PRO A O 1
ATOM 772 N N . ARG A 1 99 ? -8.832 -14.423 -9.615 1.00 92.38 99 ARG A N 1
ATOM 773 C CA . ARG A 1 99 ? -10.234 -14.800 -9.330 1.00 92.38 99 ARG A CA 1
ATOM 774 C C . ARG A 1 99 ? -11.149 -13.574 -9.310 1.00 92.38 99 ARG A C 1
ATOM 776 O O . ARG A 1 99 ? -10.725 -12.441 -9.521 1.00 92.38 99 ARG A O 1
ATOM 783 N N . ASN A 1 100 ? -12.448 -13.787 -9.118 1.00 92.19 100 ASN A N 1
ATOM 784 C CA . ASN A 1 100 ? -13.406 -12.687 -8.993 1.00 92.19 100 ASN A CA 1
ATOM 785 C C . ASN A 1 100 ? -13.300 -12.009 -7.614 1.00 92.19 100 ASN A C 1
ATOM 787 O O . ASN A 1 100 ? -12.764 -12.580 -6.669 1.00 92.19 100 ASN A O 1
ATOM 791 N N . LYS A 1 101 ? -13.820 -10.785 -7.479 1.00 91.88 101 LYS A N 1
ATOM 792 C CA . LYS A 1 101 ? -13.761 -10.042 -6.210 1.00 91.88 101 LYS A CA 1
ATOM 793 C C . LYS A 1 101 ? -14.570 -10.685 -5.083 1.00 91.88 101 LYS A C 1
ATOM 795 O O . LYS A 1 101 ? -14.176 -10.540 -3.941 1.00 91.88 101 LYS A O 1
ATOM 800 N N . ARG A 1 102 ? -15.606 -11.476 -5.383 1.00 94.31 102 ARG A N 1
ATOM 801 C CA . ARG A 1 102 ? -16.337 -12.230 -4.348 1.00 94.31 102 ARG A CA 1
ATOM 802 C C . ARG A 1 102 ? -15.424 -13.206 -3.603 1.00 94.31 102 ARG A C 1
ATOM 804 O O . ARG A 1 102 ? -15.490 -13.264 -2.388 1.00 94.31 102 ARG A O 1
ATOM 811 N N . ALA A 1 103 ? -14.547 -13.912 -4.320 1.00 94.44 103 ALA A N 1
ATOM 812 C CA . ALA A 1 103 ? -13.565 -14.803 -3.704 1.00 94.44 103 ALA A CA 1
ATOM 813 C C . ALA A 1 103 ? -12.556 -14.036 -2.833 1.00 94.44 103 ALA A C 1
ATOM 815 O O . ALA A 1 103 ? -12.288 -14.451 -1.715 1.00 94.44 103 ALA A O 1
ATOM 816 N N . HIS A 1 104 ? -12.069 -12.888 -3.318 1.00 95.88 104 HIS A N 1
ATOM 817 C CA . HIS A 1 104 ? -11.172 -12.023 -2.547 1.00 95.88 104 HIS A CA 1
ATOM 818 C C . HIS A 1 104 ? -11.819 -11.548 -1.241 1.00 95.88 104 HIS A C 1
ATOM 820 O O . HIS A 1 104 ? -11.224 -11.699 -0.187 1.00 95.88 104 HIS A O 1
ATOM 826 N N . PHE A 1 105 ? -13.048 -11.028 -1.299 1.00 95.12 105 PHE A N 1
ATOM 827 C CA . PHE A 1 105 ? -13.768 -10.575 -0.105 1.00 95.12 105 PHE A CA 1
ATOM 828 C C . PHE A 1 105 ? -14.116 -11.720 0.853 1.00 95.12 105 PHE A C 1
ATOM 830 O O . PHE A 1 105 ? -14.116 -11.498 2.055 1.00 95.12 105 PHE A O 1
ATOM 837 N N . ALA A 1 106 ? -14.380 -12.932 0.352 1.00 95.38 106 ALA A N 1
ATOM 838 C CA . ALA A 1 106 ? -14.604 -14.093 1.212 1.00 95.38 106 ALA A CA 1
ATOM 839 C C . ALA A 1 106 ? -13.351 -14.446 2.029 1.00 95.38 106 ALA A C 1
ATOM 841 O O . ALA A 1 106 ? -13.461 -14.632 3.233 1.00 95.38 106 ALA A O 1
ATOM 842 N N . GLN A 1 107 ? -12.173 -14.467 1.391 1.00 96.00 107 GLN A N 1
ATOM 843 C CA . GLN A 1 107 ? -10.901 -14.662 2.093 1.00 96.00 107 GLN A CA 1
ATOM 844 C C . GLN A 1 107 ? -10.635 -13.529 3.087 1.00 96.00 107 GLN A C 1
ATOM 846 O O . GLN A 1 107 ? -10.314 -13.803 4.232 1.00 96.00 107 GLN A O 1
ATOM 851 N N . LEU A 1 108 ? -10.794 -12.269 2.668 1.00 96.62 108 LEU A N 1
ATOM 852 C CA . LEU A 1 108 ? -10.548 -11.125 3.550 1.00 96.62 108 LEU A CA 1
ATOM 853 C C . LEU A 1 108 ? -11.462 -11.150 4.777 1.00 96.62 108 LEU A C 1
ATOM 855 O O . LEU A 1 108 ? -10.987 -10.899 5.870 1.00 96.62 108 LEU A O 1
ATOM 859 N N . LYS A 1 109 ? -12.739 -11.513 4.608 1.00 95.94 109 LYS A N 1
ATOM 860 C CA . LYS A 1 109 ? -13.674 -11.688 5.725 1.00 95.94 109 LYS A CA 1
ATOM 861 C C . LYS A 1 109 ? -13.238 -12.808 6.676 1.00 95.94 109 LYS A C 1
ATOM 863 O O . LYS A 1 109 ? -13.364 -12.663 7.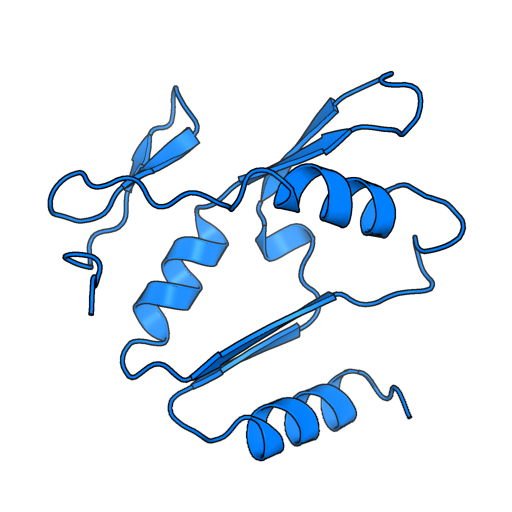885 1.00 95.94 109 LYS A O 1
ATOM 868 N N . GLU A 1 110 ? -12.752 -13.924 6.138 1.00 96.44 110 GLU A N 1
ATOM 869 C CA . GLU A 1 110 ? -12.238 -15.036 6.945 1.00 96.44 110 GLU A CA 1
ATOM 870 C C . GLU A 1 110 ? -10.963 -14.653 7.711 1.00 96.44 110 GLU A C 1
ATOM 872 O O . GLU A 1 110 ? -10.836 -14.997 8.882 1.00 96.44 110 GLU A O 1
ATOM 877 N N . GLU A 1 111 ? -10.043 -13.929 7.071 1.00 96.56 111 GLU A N 1
ATOM 878 C CA . GLU A 1 111 ? -8.768 -13.510 7.664 1.00 96.56 111 GLU A CA 1
ATOM 879 C C . GLU A 1 111 ? -8.938 -12.393 8.700 1.00 96.56 111 GLU A C 1
ATOM 881 O O . GLU A 1 111 ? -8.306 -12.461 9.751 1.00 96.56 111 GLU A O 1
ATOM 886 N N . SER A 1 112 ? -9.792 -11.402 8.427 1.00 96.19 112 SER A N 1
ATOM 887 C CA . SER A 1 112 ? -9.981 -10.245 9.308 1.00 96.19 112 SER A CA 1
ATOM 888 C C . SER A 1 112 ? -10.994 -10.477 10.427 1.00 96.19 112 SER A C 1
ATOM 890 O O . SER A 1 112 ? -10.966 -9.806 11.453 1.00 96.19 112 SER A O 1
ATOM 892 N N . GLY A 1 113 ? -11.936 -11.407 10.242 1.00 95.50 113 GLY A N 1
ATOM 893 C CA . GLY A 1 113 ? -13.036 -11.615 11.187 1.00 95.50 113 GLY A CA 1
ATOM 894 C C . GLY A 1 113 ? -14.030 -10.448 11.261 1.00 95.50 113 GLY A C 1
ATOM 895 O O . GLY A 1 113 ? -14.870 -10.425 12.159 1.00 95.50 113 GLY A O 1
ATOM 896 N N . VAL A 1 114 ? -13.955 -9.489 10.331 1.00 89.38 114 VAL A N 1
ATOM 897 C CA . VAL A 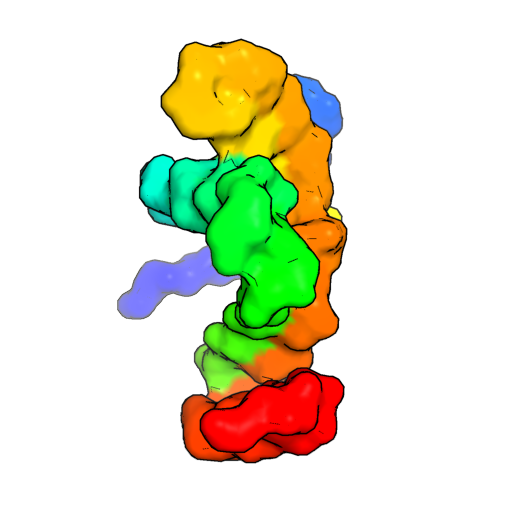1 114 ? -14.881 -8.350 10.239 1.00 89.38 114 VAL A CA 1
ATOM 898 C C . VAL A 1 114 ? -16.198 -8.808 9.610 1.00 89.38 114 VAL A C 1
ATOM 900 O O . VAL A 1 114 ? -16.208 -9.404 8.527 1.00 89.38 114 VAL A O 1
ATOM 903 N N . ASP A 1 115 ? -17.315 -8.524 10.286 1.00 74.62 115 ASP A N 1
ATOM 904 C CA . ASP A 1 115 ? -18.643 -9.033 9.919 1.00 74.62 115 ASP A CA 1
ATOM 905 C C . ASP A 1 115 ? -19.482 -8.130 9.011 1.00 74.62 115 ASP A C 1
ATOM 907 O O . ASP A 1 115 ? -19.676 -6.935 9.331 1.00 74.62 115 ASP A O 1
#

Mean predicted aligned error: 3.76 Å

Sequence (115 aa):
MYELDGTPFRKDPSTGAVTDRAGEQVRFFPAVDGVLSVLELDEQFRDATEVAVASRTTEPRWAKTCMRLLDVELTHVDGSNSRKTLLQSVVDYEAIYPRNKRAHFAQLKEESGVD